Protein AF-A0A7J9P447-F1 (afdb_monomer_lite)

pLDDT: mean 87.8, std 14.17, range [47.88, 98.69]

Radius of gyration: 20.73 Å; chains: 1; bounding box: 48×49×46 Å

Secondary structure (DSSP, 8-state):
--HHHHHHHHHHHHHHTT------B-SSPEEEEEEBSS-EEE-TT-EEEEEEEEEEE-SSEEEEE-SS--BTTEEEEEEE-SS---TTS-EEEEEEEEEESS-EEEPTT-EEEEEEEEEB-

Organism: Methanococcus maripaludis (NCBI:txid39152)

InterPro domains:
  IPR002572 Domain of unknown function DUF22 [PF01629] (1-104)

Foldseek 3Di:
DPPVVVVVVVVVCVVVVPPPPPFAKDPAFDKDWWFFQAKDWDAAQDKDKTFTDKDKDAAQKDKDFDPDADDPFWAFDDWDDPDDDDRRGIGITTITTTGGRHTDMRHGGDTRGMITIIHTD

Structure (mmCIF, N/CA/C/O backbone):
data_AF-A0A7J9P447-F1
#
_entry.id   AF-A0A7J9P447-F1
#
loop_
_atom_site.group_PDB
_atom_site.id
_atom_site.type_symbol
_atom_site.label_atom_id
_atom_site.label_alt_id
_atom_site.label_comp_id
_atom_site.label_asym_id
_atom_site.label_entity_id
_atom_site.label_seq_id
_atom_site.pdbx_PDB_ins_code
_atom_site.Cartn_x
_atom_site.Cartn_y
_atom_site.Cartn_z
_atom_site.occupancy
_atom_site.B_iso_or_equiv
_atom_site.auth_seq_id
_atom_site.auth_comp_id
_atom_site.auth_asym_id
_atom_site.auth_atom_id
_atom_site.pdbx_PDB_model_num
ATOM 1 N N . MET A 1 1 ? 34.244 40.211 -29.423 1.00 47.88 1 MET A N 1
ATOM 2 C CA . MET A 1 1 ? 33.158 39.851 -28.485 1.00 47.88 1 MET A CA 1
ATOM 3 C C . MET A 1 1 ? 32.428 38.571 -28.944 1.00 47.88 1 MET A C 1
ATOM 5 O O . MET A 1 1 ? 31.214 38.543 -28.958 1.00 47.88 1 MET A O 1
ATOM 9 N N . PHE A 1 2 ? 33.150 37.502 -29.333 1.00 49.72 2 PHE A N 1
ATOM 10 C CA . PHE A 1 2 ? 32.545 36.311 -29.981 1.00 49.72 2 PHE A CA 1
ATOM 11 C C . PHE A 1 2 ? 32.844 34.969 -29.282 1.00 49.72 2 PHE A C 1
ATOM 13 O O . PHE A 1 2 ? 32.179 33.973 -29.539 1.00 49.72 2 PHE A O 1
ATOM 20 N N . ARG A 1 3 ? 33.823 34.922 -28.366 1.00 52.66 3 ARG A N 1
ATOM 21 C CA . ARG A 1 3 ? 34.206 33.684 -27.655 1.00 52.66 3 ARG A CA 1
ATOM 22 C C . ARG A 1 3 ? 33.246 33.287 -26.531 1.00 52.66 3 ARG A C 1
ATOM 24 O O . ARG A 1 3 ? 33.191 32.116 -26.180 1.00 52.66 3 ARG A O 1
ATOM 31 N N . ILE A 1 4 ? 32.522 34.250 -25.960 1.00 59.81 4 ILE A N 1
ATOM 32 C CA . ILE A 1 4 ? 31.581 34.002 -24.858 1.00 59.81 4 ILE A CA 1
ATOM 33 C C . ILE A 1 4 ? 30.290 33.386 -25.411 1.00 59.81 4 ILE A C 1
ATOM 35 O O . ILE A 1 4 ? 29.814 32.394 -24.875 1.00 59.81 4 ILE A O 1
ATOM 39 N N . THR A 1 5 ? 29.797 33.890 -26.544 1.00 58.06 5 THR A N 1
ATOM 40 C CA . THR A 1 5 ? 28.574 33.405 -27.199 1.00 58.06 5 THR A CA 1
ATOM 41 C C . THR A 1 5 ? 28.683 31.944 -27.642 1.00 58.06 5 THR A C 1
ATOM 43 O O . THR A 1 5 ? 27.750 31.179 -27.443 1.00 58.06 5 THR A O 1
ATOM 46 N N . GLY A 1 6 ? 29.84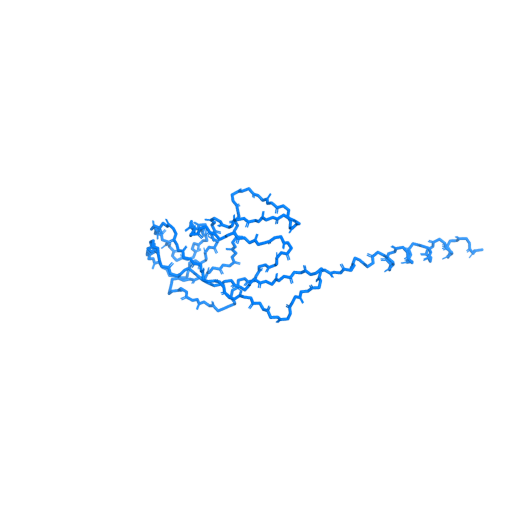0 31.523 -28.171 1.00 62.88 6 GLY A N 1
ATOM 47 C CA . GLY A 1 6 ? 30.068 30.120 -28.547 1.00 62.88 6 GLY A CA 1
ATOM 48 C C . GLY A 1 6 ? 30.088 29.164 -27.350 1.00 62.88 6 GLY A C 1
ATOM 49 O O . GLY A 1 6 ? 29.530 28.078 -27.429 1.00 62.88 6 GLY A O 1
ATOM 50 N N . LYS A 1 7 ? 30.662 29.591 -26.215 1.00 68.31 7 LYS A N 1
ATOM 51 C CA . LYS A 1 7 ? 30.657 28.795 -24.977 1.00 68.31 7 LYS A CA 1
ATOM 52 C C . LYS A 1 7 ? 29.275 28.715 -24.335 1.00 68.31 7 LYS A C 1
ATOM 54 O O . LYS A 1 7 ? 28.943 27.678 -23.781 1.00 68.31 7 LYS A O 1
ATOM 59 N N . ILE A 1 8 ? 28.484 29.789 -24.401 1.00 72.88 8 ILE A N 1
ATOM 60 C CA . ILE A 1 8 ? 27.088 29.777 -23.939 1.00 72.88 8 ILE A CA 1
ATOM 61 C C . ILE A 1 8 ? 26.286 28.783 -24.773 1.00 72.88 8 ILE A C 1
ATOM 63 O O . ILE A 1 8 ? 25.629 27.930 -24.195 1.00 72.88 8 ILE A O 1
ATOM 67 N N . LYS A 1 9 ? 26.448 28.805 -26.100 1.00 70.31 9 LYS A N 1
ATOM 68 C CA . LYS A 1 9 ? 25.777 27.859 -26.991 1.00 70.31 9 LYS A CA 1
ATOM 69 C C . LYS A 1 9 ? 26.190 26.406 -26.735 1.00 70.31 9 LYS A C 1
ATOM 71 O O . LYS A 1 9 ? 25.333 25.549 -26.635 1.00 70.31 9 LYS A O 1
ATOM 76 N N . GLU A 1 10 ? 27.475 26.124 -26.508 1.00 73.06 10 GLU A N 1
ATOM 77 C CA . GLU A 1 10 ? 27.924 24.778 -26.101 1.00 73.06 10 GLU A CA 1
ATOM 78 C C . GLU A 1 10 ? 27.364 24.329 -24.741 1.00 73.06 10 GLU A C 1
ATOM 80 O O . GLU A 1 10 ? 27.212 23.132 -24.499 1.00 73.06 10 GLU A O 1
ATOM 85 N N . ILE A 1 11 ? 27.113 25.264 -23.821 1.00 76.75 11 ILE A N 1
ATOM 86 C CA . ILE A 1 11 ? 26.502 24.976 -22.519 1.00 76.75 11 ILE A CA 1
ATOM 87 C C . ILE A 1 11 ? 24.998 24.739 -22.689 1.00 76.75 11 ILE A C 1
ATOM 89 O O . ILE A 1 11 ? 24.491 23.773 -22.130 1.00 76.75 11 ILE A O 1
ATOM 93 N N . GLU A 1 12 ? 24.309 25.558 -23.484 1.00 72.44 12 GLU A N 1
ATOM 94 C CA . GLU A 1 12 ? 22.900 25.385 -23.856 1.00 72.44 12 GLU A CA 1
ATOM 95 C C . GLU A 1 12 ? 22.689 24.054 -24.582 1.00 72.44 12 GLU A C 1
ATOM 97 O O . GLU A 1 12 ? 21.883 23.254 -24.126 1.00 72.44 12 GLU A O 1
ATOM 102 N N . ASP A 1 13 ? 23.503 23.733 -25.591 1.00 70.19 13 ASP A N 1
ATOM 103 C CA . ASP A 1 13 ? 23.458 22.466 -26.331 1.00 70.19 13 ASP A CA 1
ATOM 104 C C . ASP A 1 13 ? 23.755 21.260 -25.416 1.00 70.19 13 ASP A C 1
ATOM 106 O O . ASP A 1 13 ? 23.192 20.181 -25.591 1.00 70.19 13 ASP A O 1
ATOM 110 N N . LYS A 1 14 ? 24.608 21.417 -24.390 1.00 69.62 14 LYS A N 1
ATOM 111 C CA . LYS A 1 14 ? 24.844 20.382 -23.362 1.00 69.62 14 LYS A CA 1
ATOM 112 C C . LYS A 1 14 ? 23.712 20.266 -22.346 1.00 69.62 14 LYS A C 1
ATOM 114 O O . LYS A 1 14 ? 23.579 19.204 -21.746 1.00 69.62 14 LYS A O 1
ATOM 119 N N . ILE A 1 15 ? 22.947 21.327 -22.104 1.00 67.88 15 ILE A N 1
ATOM 120 C CA . ILE A 1 15 ? 21.767 21.318 -21.230 1.00 67.88 15 ILE A CA 1
ATOM 121 C C . ILE A 1 15 ? 20.571 20.734 -21.995 1.00 67.88 15 ILE A C 1
ATOM 123 O O . ILE A 1 15 ? 19.883 19.864 -21.470 1.00 67.88 15 ILE A O 1
ATOM 127 N N . GLU A 1 16 ? 20.376 21.125 -23.254 1.00 62.16 16 GLU A N 1
ATOM 128 C CA . GLU A 1 16 ? 19.339 20.604 -24.147 1.00 62.16 16 GLU A CA 1
ATOM 129 C C . GLU A 1 16 ? 19.616 19.159 -24.579 1.00 62.16 16 GLU A C 1
ATOM 131 O O . GLU A 1 16 ? 18.702 18.337 -24.574 1.00 62.16 16 GLU A O 1
ATOM 136 N N . GLY A 1 17 ? 20.877 18.810 -24.858 1.00 54.91 17 GLY A N 1
ATOM 137 C CA . GLY A 1 17 ? 21.331 17.439 -25.117 1.00 54.91 17 GLY A CA 1
ATOM 138 C C . GLY A 1 17 ? 21.385 16.550 -23.867 1.00 54.91 17 GLY A C 1
ATOM 139 O O . GLY A 1 17 ? 21.534 15.338 -23.981 1.00 54.91 17 GLY A O 1
ATOM 140 N N . LYS A 1 18 ? 21.232 17.139 -22.671 1.00 50.72 18 LYS A N 1
ATOM 141 C CA . LYS A 1 18 ? 20.949 16.452 -21.400 1.00 50.72 18 LYS A CA 1
ATOM 142 C C . LYS A 1 18 ? 19.471 16.552 -21.015 1.00 50.72 18 LYS A C 1
ATOM 144 O O . LYS A 1 18 ? 19.140 16.459 -19.831 1.00 50.72 18 LYS A O 1
ATOM 149 N N . LYS A 1 19 ? 18.557 16.690 -21.980 1.00 49.62 19 LYS A N 1
ATOM 150 C CA . LYS A 1 19 ? 17.205 16.174 -21.761 1.00 49.62 19 LYS A CA 1
ATOM 151 C C . LYS A 1 19 ? 17.370 14.689 -21.477 1.00 49.62 19 LYS A C 1
ATOM 153 O O . LYS A 1 19 ? 17.606 13.905 -22.385 1.00 49.62 19 LYS A O 1
ATOM 158 N N . GLN A 1 20 ? 17.370 14.335 -20.194 1.00 52.41 20 GLN A N 1
ATOM 159 C CA . GLN A 1 20 ? 17.196 12.955 -19.786 1.00 52.41 20 GLN A CA 1
ATOM 160 C C . GLN A 1 20 ? 15.945 12.492 -20.517 1.00 52.41 20 GLN A C 1
ATOM 162 O O . GLN A 1 20 ? 14.883 13.087 -20.317 1.00 52.41 20 GLN A O 1
ATOM 167 N N . ASP A 1 21 ? 16.091 11.517 -21.412 1.00 57.78 21 ASP A N 1
ATOM 168 C CA . ASP A 1 21 ? 14.943 10.797 -21.937 1.00 57.78 21 ASP A CA 1
ATOM 169 C C . ASP A 1 21 ? 14.207 10.271 -20.704 1.00 57.78 21 ASP A C 1
ATOM 171 O O . ASP A 1 21 ? 14.695 9.396 -19.986 1.00 57.78 21 ASP A O 1
ATOM 175 N N . GLY A 1 22 ? 13.106 10.940 -20.355 1.00 62.06 22 GLY A N 1
ATOM 176 C CA . GLY A 1 22 ? 12.291 10.556 -19.217 1.00 62.06 22 GLY A CA 1
ATOM 177 C C . GLY A 1 22 ? 11.806 9.130 -19.433 1.00 62.06 22 GLY A C 1
ATOM 178 O O . GLY A 1 22 ? 11.579 8.717 -20.570 1.00 62.06 22 GLY A O 1
ATOM 179 N N . ALA A 1 23 ? 11.649 8.373 -18.350 1.00 66.50 23 ALA A N 1
ATOM 180 C CA . ALA A 1 23 ? 11.181 7.000 -18.452 1.00 66.50 23 ALA A CA 1
ATOM 181 C C . ALA A 1 23 ? 9.805 6.973 -19.141 1.00 66.50 23 ALA A C 1
ATOM 183 O O . ALA A 1 23 ? 8.869 7.661 -18.712 1.00 66.50 23 ALA A O 1
ATOM 184 N N . LYS A 1 24 ? 9.686 6.212 -20.232 1.00 74.38 24 LYS A N 1
ATOM 185 C CA . LYS A 1 24 ? 8.436 6.118 -20.986 1.00 74.38 24 LYS A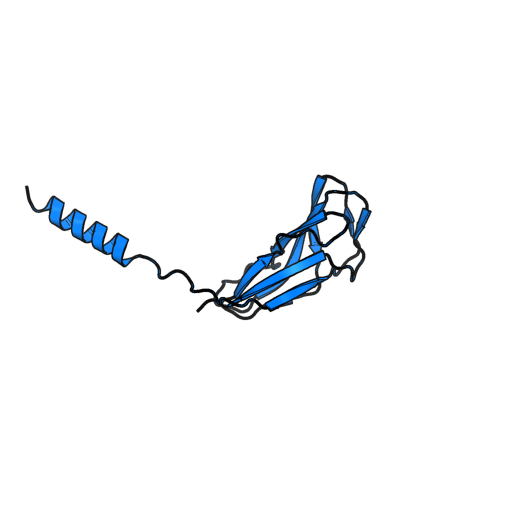 CA 1
ATOM 186 C C . LYS A 1 24 ? 7.553 5.080 -20.311 1.00 74.38 24 LYS A C 1
ATOM 188 O O . LYS A 1 24 ? 7.908 3.910 -20.259 1.00 74.38 24 LYS A O 1
ATOM 193 N N . LEU A 1 25 ? 6.415 5.513 -19.782 1.00 77.06 25 LEU A N 1
ATOM 194 C CA . LEU A 1 25 ? 5.485 4.624 -19.092 1.00 77.06 25 LEU A CA 1
ATOM 195 C C . LEU A 1 25 ? 4.564 3.909 -20.079 1.00 77.06 25 LEU A C 1
ATOM 197 O O . LEU A 1 25 ? 4.100 4.501 -21.059 1.00 77.06 25 LEU A O 1
ATOM 201 N N . GLU A 1 26 ? 4.252 2.652 -19.783 1.00 77.12 26 GLU A N 1
ATOM 202 C CA . GLU A 1 26 ? 3.156 1.942 -20.430 1.00 77.12 26 GLU A CA 1
ATOM 203 C C . GLU A 1 26 ? 1.827 2.686 -20.231 1.00 77.12 26 GLU A C 1
ATOM 205 O O . GLU A 1 26 ? 1.538 3.236 -19.168 1.00 77.12 26 GLU A O 1
ATOM 210 N N . ILE A 1 27 ? 0.987 2.681 -21.269 1.00 66.06 27 ILE A N 1
ATOM 211 C CA . ILE A 1 27 ? -0.329 3.343 -21.250 1.00 66.06 27 ILE A CA 1
ATOM 212 C C . ILE A 1 27 ? -1.344 2.534 -20.420 1.00 66.06 27 ILE A C 1
ATOM 214 O O . ILE A 1 27 ? -2.324 3.087 -19.917 1.00 66.06 27 ILE A O 1
ATOM 218 N N . VAL A 1 28 ? -1.118 1.226 -20.255 1.00 74.38 28 VAL A N 1
ATOM 219 C CA . VAL A 1 28 ? -2.009 0.316 -19.527 1.00 74.38 28 VAL A CA 1
ATOM 220 C C . VAL A 1 28 ? -1.295 -0.195 -18.284 1.00 74.38 28 VAL A C 1
ATOM 222 O O . VAL A 1 28 ? -0.319 -0.922 -18.388 1.00 74.38 28 VAL A O 1
ATOM 225 N N . GLY A 1 29 ? -1.801 0.173 -17.107 1.00 79.81 29 GLY A N 1
ATOM 226 C CA . GLY A 1 29 ? -1.265 -0.293 -15.829 1.00 79.81 29 GLY A CA 1
ATOM 227 C C . GLY A 1 29 ? -2.064 -1.436 -15.219 1.00 79.81 29 GLY A C 1
ATOM 228 O O . GLY A 1 29 ? -3.300 -1.451 -15.270 1.00 79.81 29 GLY A O 1
ATOM 229 N N . GLN A 1 30 ? -1.364 -2.371 -14.579 1.00 89.31 30 GLN A N 1
ATOM 230 C CA . GLN A 1 30 ? -1.988 -3.441 -13.809 1.00 89.31 30 GLN A CA 1
ATOM 231 C C . GLN A 1 30 ? -2.484 -2.896 -12.467 1.00 89.31 30 GLN A C 1
ATOM 233 O O . GLN A 1 30 ? -1.731 -2.279 -11.717 1.00 89.31 30 GLN A O 1
ATOM 238 N N . LYS A 1 31 ? -3.751 -3.154 -12.133 1.00 93.25 31 LYS A N 1
ATOM 239 C CA . LYS A 1 31 ? -4.302 -2.832 -10.811 1.00 93.25 31 LYS A CA 1
ATOM 240 C C . LYS A 1 31 ? -3.998 -3.961 -9.835 1.00 93.25 31 LYS A C 1
ATOM 242 O O . LYS A 1 31 ? -4.378 -5.102 -10.091 1.00 93.25 31 LYS A O 1
ATOM 247 N N . VAL A 1 32 ? -3.365 -3.635 -8.715 1.00 95.88 32 VAL A N 1
ATOM 248 C CA . VAL A 1 32 ? -3.017 -4.588 -7.655 1.00 95.88 32 VAL A CA 1
ATOM 249 C C . VAL A 1 32 ? -3.664 -4.128 -6.343 1.00 95.88 32 VAL A C 1
ATOM 251 O O . VAL A 1 32 ? -3.424 -2.994 -5.917 1.00 95.88 32 VAL A O 1
ATOM 254 N N . PRO A 1 33 ? -4.524 -4.948 -5.711 1.00 97.00 33 PRO A N 1
ATOM 255 C CA . PRO A 1 33 ? -5.085 -4.628 -4.403 1.00 97.00 33 PRO A CA 1
ATOM 256 C C . PRO A 1 33 ? -4.018 -4.737 -3.308 1.00 97.00 33 PRO A C 1
ATOM 258 O O . PRO A 1 33 ? -3.101 -5.550 -3.395 1.00 97.00 33 PRO A O 1
ATOM 261 N N . VAL A 1 34 ? -4.165 -3.928 -2.263 1.00 98.19 34 VAL A N 1
ATOM 262 C CA . VAL A 1 34 ? -3.252 -3.862 -1.119 1.00 98.19 34 VAL A CA 1
ATOM 263 C C . VAL A 1 34 ? -4.035 -4.230 0.133 1.00 98.19 34 VAL A C 1
ATOM 265 O O . VAL A 1 34 ? -5.010 -3.554 0.464 1.00 98.19 34 VAL A O 1
ATOM 268 N N . PHE A 1 35 ? -3.620 -5.290 0.821 1.00 98.50 35 PHE A N 1
ATOM 269 C CA . PHE A 1 35 ? -4.294 -5.809 2.013 1.00 98.50 35 PHE A CA 1
ATOM 270 C C . PHE A 1 35 ? -3.444 -5.591 3.260 1.00 98.50 35 PHE A C 1
ATOM 272 O O . PHE A 1 35 ? -2.222 -5.720 3.193 1.00 98.50 35 PHE A O 1
ATOM 279 N N . ALA A 1 36 ? -4.082 -5.298 4.391 1.00 98.50 36 ALA A N 1
ATOM 280 C CA . ALA A 1 36 ? -3.403 -5.188 5.678 1.00 98.50 36 ALA A CA 1
ATOM 281 C C . ALA A 1 36 ? -2.828 -6.550 6.106 1.00 98.50 36 ALA A C 1
ATOM 283 O O . ALA A 1 36 ? -3.513 -7.566 6.014 1.00 98.50 36 ALA A O 1
ATOM 284 N N . ALA A 1 37 ? -1.587 -6.566 6.590 1.00 98.56 37 ALA A N 1
ATOM 285 C CA . ALA A 1 37 ? -0.943 -7.734 7.202 1.00 98.56 37 ALA A CA 1
ATOM 286 C C . ALA A 1 37 ? -1.006 -7.707 8.738 1.00 98.56 37 ALA A C 1
ATOM 288 O O . ALA A 1 37 ? -0.438 -8.568 9.399 1.00 98.56 37 ALA A O 1
ATOM 289 N N . GLU A 1 38 ? -1.681 -6.713 9.313 1.00 98.38 38 GLU A N 1
ATOM 290 C CA . GLU A 1 38 ? -1.851 -6.578 10.753 1.00 98.38 38 GLU A CA 1
ATOM 291 C C . GLU A 1 38 ? -3.223 -5.999 11.098 1.00 98.38 38 GLU A C 1
ATOM 293 O O . GLU A 1 38 ? -3.896 -5.394 10.260 1.00 98.38 38 GLU A O 1
ATOM 298 N N . THR A 1 39 ? -3.619 -6.159 12.360 1.00 98.69 39 THR A N 1
ATOM 299 C CA . THR A 1 39 ? -4.746 -5.422 12.933 1.00 98.69 39 THR A CA 1
ATOM 300 C C . THR A 1 39 ? -4.223 -4.186 13.656 1.00 98.69 39 THR A C 1
ATOM 302 O O . THR A 1 39 ? -3.432 -4.308 14.589 1.00 98.69 39 THR A O 1
ATOM 305 N N . VAL A 1 40 ? -4.685 -3.001 13.257 1.00 97.69 40 VAL A N 1
ATOM 306 C CA . VAL A 1 40 ? -4.207 -1.720 13.789 1.00 97.69 40 VAL A CA 1
ATOM 307 C C . VAL A 1 40 ? -5.364 -0.785 14.126 1.00 97.69 40 VAL A C 1
ATOM 309 O O . VAL A 1 40 ? -6.300 -0.596 13.346 1.00 97.69 40 VAL A O 1
ATOM 312 N N . GLU A 1 41 ? -5.292 -0.175 15.306 1.00 98.12 41 GLU A N 1
ATOM 313 C CA . GLU A 1 41 ? -6.159 0.938 15.684 1.00 98.12 41 GLU A CA 1
ATOM 314 C C . GLU A 1 41 ? -5.605 2.255 15.138 1.00 98.12 41 GLU A C 1
ATOM 316 O O . GLU A 1 41 ? -4.395 2.517 15.203 1.00 98.12 41 GLU A O 1
ATOM 321 N N . ILE A 1 42 ? -6.509 3.079 14.616 1.00 97.38 42 ILE A N 1
ATOM 322 C CA . ILE A 1 42 ? -6.214 4.391 14.044 1.00 97.38 42 ILE A CA 1
ATOM 323 C C . ILE A 1 42 ? -7.168 5.444 14.598 1.00 97.38 42 ILE A C 1
ATOM 325 O O . ILE A 1 42 ? -8.360 5.189 14.802 1.00 97.38 42 ILE A O 1
ATOM 329 N N . LYS A 1 43 ? -6.649 6.652 14.816 1.00 97.81 43 LYS A N 1
ATOM 330 C CA . LYS A 1 43 ? -7.441 7.815 15.234 1.00 97.81 43 LYS A CA 1
ATOM 331 C C . LYS A 1 43 ? -7.701 8.750 14.059 1.00 97.81 43 LYS A C 1
ATOM 333 O O . LYS A 1 43 ? -6.892 8.861 13.144 1.00 97.81 43 LYS A O 1
ATOM 338 N N . ALA A 1 44 ? -8.830 9.454 14.088 1.00 97.44 44 ALA A N 1
ATOM 339 C CA . ALA A 1 44 ? -9.128 10.461 13.073 1.00 97.44 44 ALA A CA 1
ATOM 340 C C . ALA A 1 44 ? -8.035 11.550 13.042 1.00 97.44 44 ALA A C 1
ATOM 342 O O . ALA A 1 44 ? -7.648 12.075 14.086 1.00 97.44 44 ALA A O 1
ATOM 343 N N . GLY A 1 45 ? -7.548 11.883 11.844 1.00 96.88 45 GLY A N 1
ATOM 344 C CA . GLY A 1 45 ? -6.464 12.844 11.619 1.00 96.88 45 GLY A CA 1
ATOM 345 C C . GLY A 1 45 ? -5.050 12.263 11.729 1.00 96.88 45 GLY A C 1
ATOM 346 O O . GLY A 1 45 ? -4.085 12.985 11.487 1.00 96.88 45 GLY A O 1
ATOM 347 N N . GLU A 1 46 ? -4.903 10.984 12.076 1.00 97.50 46 GLU A N 1
ATOM 348 C CA . GLU A 1 46 ? -3.601 10.321 12.166 1.00 97.50 46 GLU A CA 1
ATOM 349 C C . GLU A 1 46 ? -3.058 9.950 10.776 1.00 97.50 46 GLU A C 1
ATOM 351 O O . GLU A 1 46 ? -3.799 9.527 9.886 1.00 97.50 46 GLU A O 1
ATOM 356 N N . ILE A 1 47 ? -1.741 10.078 10.604 1.00 98.00 47 ILE A N 1
ATOM 357 C CA . ILE A 1 47 ? -1.005 9.523 9.465 1.00 98.00 47 ILE A CA 1
ATOM 358 C C . ILE A 1 47 ? -0.095 8.437 10.019 1.00 98.00 47 ILE A C 1
ATOM 360 O O . ILE A 1 47 ? 0.751 8.725 10.866 1.00 98.00 47 ILE A O 1
ATOM 364 N N . LYS A 1 48 ? -0.266 7.198 9.557 1.00 95.88 48 LYS A N 1
ATOM 365 C CA . LYS A 1 48 ? 0.431 6.048 10.136 1.00 95.88 48 LYS A CA 1
ATOM 366 C C . LYS A 1 48 ? 0.873 5.051 9.065 1.00 95.88 48 LYS A C 1
ATOM 368 O O . LYS A 1 48 ? 0.118 4.826 8.115 1.00 95.88 48 LYS A O 1
ATOM 373 N N . PRO A 1 49 ? 2.065 4.443 9.196 1.00 97.38 49 PRO A N 1
ATOM 374 C CA . PRO A 1 49 ? 2.398 3.250 8.434 1.00 97.38 49 PRO A CA 1
ATOM 375 C C . PRO A 1 49 ? 1.550 2.063 8.908 1.00 97.38 49 PRO A C 1
ATOM 377 O O . PRO A 1 49 ? 1.331 1.886 10.105 1.00 97.38 49 PRO A O 1
ATOM 380 N N . ILE A 1 50 ? 1.079 1.259 7.963 1.00 97.75 50 ILE A N 1
ATOM 381 C CA . ILE A 1 50 ? 0.363 0.004 8.199 1.00 97.75 50 ILE A CA 1
ATOM 382 C C . ILE A 1 50 ? 1.107 -1.088 7.444 1.00 97.75 50 ILE A C 1
ATOM 384 O O . ILE A 1 50 ? 1.361 -0.930 6.248 1.00 97.75 50 ILE A O 1
ATOM 388 N N . ASN A 1 51 ? 1.428 -2.187 8.116 1.00 98.38 51 ASN A N 1
ATOM 389 C CA . ASN A 1 51 ? 2.007 -3.365 7.488 1.00 98.38 51 ASN A CA 1
ATOM 390 C C . ASN A 1 51 ? 1.016 -3.952 6.483 1.00 98.38 51 ASN A C 1
ATOM 392 O O . ASN A 1 51 ? -0.171 -4.130 6.774 1.00 98.38 51 ASN A O 1
ATOM 396 N N . ILE A 1 52 ? 1.501 -4.265 5.287 1.00 98.50 52 ILE A N 1
ATOM 397 C CA . ILE A 1 52 ? 0.696 -4.831 4.206 1.00 98.50 52 ILE A CA 1
ATOM 398 C C . ILE A 1 52 ? 1.208 -6.210 3.823 1.00 98.50 52 ILE A C 1
ATOM 400 O O . ILE A 1 52 ? 2.361 -6.566 4.058 1.00 98.50 52 ILE A O 1
ATOM 404 N N . SER A 1 53 ? 0.338 -6.995 3.195 1.00 98.25 53 SER A N 1
ATOM 405 C CA . SER A 1 53 ? 0.768 -8.223 2.533 1.00 98.25 53 SER A CA 1
ATOM 406 C C . SER A 1 53 ? 1.830 -7.875 1.494 1.00 98.25 53 SER A C 1
ATOM 408 O O . SER A 1 53 ? 1.617 -6.978 0.680 1.00 98.25 53 SER A O 1
ATOM 410 N N . LYS A 1 54 ? 2.968 -8.574 1.539 1.00 97.06 54 LYS A N 1
ATOM 411 C CA . LYS A 1 54 ? 4.136 -8.268 0.709 1.00 97.06 54 LYS A CA 1
ATOM 412 C C . LYS A 1 54 ? 3.781 -8.280 -0.779 1.00 97.06 54 LYS A C 1
ATOM 414 O O . LYS A 1 54 ? 3.268 -9.277 -1.288 1.00 97.06 54 LYS A O 1
ATOM 419 N N . ILE A 1 55 ? 4.095 -7.191 -1.482 1.00 96.81 55 ILE A N 1
ATOM 420 C CA . ILE A 1 55 ? 3.896 -7.058 -2.934 1.00 96.81 55 ILE A CA 1
ATOM 421 C C . ILE A 1 55 ? 5.259 -6.848 -3.581 1.00 96.81 55 ILE A C 1
ATOM 423 O O . ILE A 1 55 ? 5.853 -5.781 -3.440 1.00 96.81 55 ILE A O 1
ATOM 427 N N . CYS A 1 56 ? 5.748 -7.855 -4.304 1.00 94.94 56 CYS A N 1
ATOM 428 C CA . CYS A 1 56 ? 7.000 -7.743 -5.045 1.00 94.94 56 CYS A CA 1
ATOM 429 C C . CYS A 1 56 ? 6.742 -7.299 -6.485 1.00 94.94 56 CYS A C 1
ATOM 431 O O . CYS A 1 56 ? 5.898 -7.845 -7.196 1.00 94.94 56 CYS A O 1
ATOM 433 N N . LEU A 1 57 ? 7.478 -6.272 -6.883 1.00 93.62 57 LEU A N 1
ATOM 434 C CA . LEU A 1 57 ? 7.365 -5.572 -8.142 1.00 93.62 57 LEU A CA 1
ATOM 435 C C . LEU A 1 57 ? 8.580 -5.896 -9.006 1.00 93.62 57 LEU A C 1
ATOM 437 O O . LEU A 1 57 ? 9.714 -5.856 -8.514 1.00 93.62 57 LEU A O 1
ATOM 441 N N . PRO A 1 58 ? 8.371 -6.121 -10.308 1.00 92.44 58 PRO A N 1
ATOM 442 C CA . PRO A 1 58 ? 9.471 -6.180 -11.251 1.00 92.44 58 PRO A CA 1
ATOM 443 C C . PRO A 1 58 ? 10.277 -4.877 -11.258 1.00 92.44 58 PRO A C 1
ATOM 445 O O . PRO A 1 58 ? 9.774 -3.797 -10.921 1.00 92.44 58 PRO A O 1
ATOM 448 N N . LYS A 1 59 ? 11.520 -4.977 -11.731 1.00 94.00 59 LYS A N 1
ATOM 449 C CA . LYS A 1 59 ? 12.349 -3.809 -12.038 1.00 94.00 59 LYS A CA 1
ATOM 450 C C . LYS A 1 59 ? 11.649 -2.830 -12.979 1.00 94.00 59 LYS A C 1
ATOM 452 O O . LYS A 1 59 ? 10.811 -3.219 -13.794 1.00 94.00 59 LYS A O 1
ATOM 457 N N . LYS A 1 60 ? 12.072 -1.570 -12.911 1.00 92.94 60 LYS A N 1
ATOM 458 C CA . LYS A 1 60 ? 11.582 -0.467 -13.739 1.00 92.94 60 LYS A CA 1
ATOM 459 C C . LYS A 1 60 ? 10.061 -0.275 -13.689 1.00 92.94 60 LYS A C 1
ATOM 461 O O . LYS A 1 60 ? 9.414 -0.046 -14.707 1.00 92.94 60 LYS A O 1
ATOM 466 N N . THR A 1 61 ? 9.470 -0.383 -12.505 1.00 92.31 61 THR A N 1
ATOM 467 C CA . THR A 1 61 ? 8.034 -0.151 -12.302 1.00 92.31 61 THR A CA 1
ATOM 468 C C . THR A 1 61 ? 7.774 1.173 -11.598 1.00 92.31 61 THR A C 1
ATOM 470 O O . THR A 1 61 ? 8.475 1.555 -10.665 1.00 92.31 61 THR A O 1
ATOM 473 N N . VAL A 1 62 ? 6.751 1.904 -12.014 1.00 91.50 62 VAL A N 1
ATOM 474 C CA . VAL A 1 62 ? 6.258 3.086 -11.308 1.00 91.50 62 VAL A CA 1
ATOM 475 C C . VAL A 1 62 ? 4.950 2.727 -10.626 1.00 91.50 62 VAL A C 1
ATOM 477 O O . VAL A 1 62 ? 4.090 2.050 -11.190 1.00 91.50 62 VAL A O 1
ATOM 480 N N . LEU A 1 63 ? 4.828 3.172 -9.380 1.00 92.19 63 LEU A N 1
ATOM 481 C CA . LEU A 1 63 ? 3.661 2.949 -8.551 1.00 92.19 63 LEU A CA 1
ATOM 482 C C . LEU A 1 63 ? 2.804 4.196 -8.529 1.00 92.19 63 LEU A C 1
ATOM 484 O O . LEU A 1 63 ? 3.286 5.282 -8.212 1.00 92.19 63 LEU A O 1
ATOM 488 N N . MET A 1 64 ? 1.522 4.016 -8.802 1.00 92.38 64 MET A N 1
ATOM 489 C CA . MET A 1 64 ? 0.534 5.067 -8.662 1.00 92.38 64 MET A CA 1
ATOM 490 C C . MET A 1 64 ? -0.591 4.567 -7.754 1.00 92.38 64 MET A C 1
ATOM 492 O O . MET A 1 64 ? -1.422 3.768 -8.196 1.00 92.38 64 MET A O 1
ATOM 496 N N . PRO A 1 65 ? -0.635 4.996 -6.480 1.00 93.62 65 PRO A N 1
ATOM 497 C CA . PRO A 1 65 ? -1.791 4.765 -5.625 1.00 93.62 65 PRO A CA 1
ATOM 498 C C . PRO A 1 65 ? -3.070 5.266 -6.299 1.00 93.62 65 PRO A C 1
ATOM 500 O O . PRO A 1 65 ? -3.078 6.304 -6.965 1.00 93.62 65 PRO A O 1
ATOM 503 N N . SER A 1 66 ? -4.161 4.521 -6.142 1.00 89.75 66 SER A N 1
ATOM 504 C CA . SER A 1 66 ? -5.474 4.951 -6.615 1.00 89.75 66 SER A CA 1
ATOM 505 C C . SER A 1 66 ? -5.850 6.297 -5.991 1.00 89.75 66 SER A C 1
ATOM 507 O O . SER A 1 66 ? -5.845 6.451 -4.773 1.00 89.75 66 SER A O 1
ATOM 509 N N . ALA A 1 67 ? -6.265 7.250 -6.828 1.00 86.25 67 ALA A N 1
ATOM 510 C CA . ALA A 1 67 ? -6.756 8.550 -6.371 1.00 86.25 67 ALA A CA 1
ATOM 511 C C . ALA A 1 67 ? -8.089 8.455 -5.600 1.00 86.25 67 ALA A C 1
ATOM 513 O O . ALA A 1 67 ? -8.482 9.395 -4.911 1.00 86.25 67 ALA A O 1
ATOM 514 N N . TYR A 1 68 ? -8.804 7.332 -5.715 1.00 89.69 68 TYR A N 1
ATOM 515 C CA . TYR A 1 68 ? -10.074 7.121 -5.028 1.00 89.69 68 TYR A CA 1
ATOM 516 C C . TYR A 1 68 ? -9.869 6.482 -3.659 1.00 89.69 68 TYR A C 1
ATOM 518 O O . TYR A 1 68 ? -9.152 5.491 -3.522 1.00 89.69 68 TYR A O 1
ATOM 526 N N . ILE A 1 69 ? -10.569 7.015 -2.656 1.00 89.06 69 ILE A N 1
ATOM 527 C CA . ILE A 1 69 ? -10.669 6.414 -1.326 1.00 89.06 69 ILE A CA 1
ATOM 528 C C . ILE A 1 69 ? -11.425 5.088 -1.436 1.00 89.06 69 ILE A C 1
ATOM 530 O O . ILE A 1 69 ? -12.580 5.064 -1.854 1.00 89.06 69 ILE A O 1
ATOM 534 N N . GLN A 1 70 ? -10.769 3.995 -1.049 1.00 90.75 70 GLN A N 1
ATOM 535 C CA . GLN A 1 70 ? -11.347 2.646 -1.090 1.00 90.75 70 GLN A CA 1
ATOM 536 C C . GLN A 1 70 ? -11.625 2.076 0.302 1.00 90.75 70 GLN A C 1
ATOM 538 O O . GLN A 1 70 ? -12.503 1.227 0.442 1.00 90.75 70 GLN A O 1
ATOM 543 N N . HIS A 1 71 ? -10.922 2.550 1.333 1.00 96.44 71 HIS A N 1
ATOM 544 C CA . HIS A 1 71 ? -11.128 2.095 2.700 1.00 96.44 71 HIS A CA 1
ATOM 545 C C . HIS A 1 71 ? -12.049 3.049 3.475 1.00 96.44 71 HIS A C 1
ATOM 547 O O . HIS A 1 71 ? -11.917 4.270 3.419 1.00 96.44 71 HIS A O 1
ATOM 553 N N . LYS A 1 72 ? -12.986 2.498 4.254 1.00 96.12 72 LYS A N 1
ATOM 554 C CA . LYS A 1 72 ? -14.034 3.269 4.960 1.00 96.12 72 LYS A CA 1
ATOM 555 C C . LYS A 1 72 ? -13.498 4.274 5.993 1.00 96.12 72 LYS A C 1
ATOM 557 O O . LYS A 1 72 ? -14.214 5.205 6.361 1.00 96.12 72 LYS A O 1
ATOM 562 N N . LEU A 1 73 ? -12.277 4.052 6.492 1.00 97.62 73 LEU A N 1
ATOM 563 C CA . LEU A 1 73 ? -11.656 4.858 7.550 1.00 97.62 73 LEU A CA 1
ATOM 564 C C . LEU A 1 73 ? -10.689 5.928 7.024 1.00 97.62 73 LEU A C 1
ATOM 566 O O . LEU A 1 73 ? -10.269 6.783 7.798 1.00 97.62 73 LEU A O 1
ATOM 570 N N . GLY A 1 74 ? -10.329 5.916 5.739 1.00 96.19 74 GLY A N 1
ATOM 571 C CA . GLY A 1 74 ? -9.298 6.813 5.217 1.00 96.19 74 GLY A CA 1
ATOM 572 C C . GLY A 1 74 ? -8.684 6.346 3.904 1.00 96.19 74 GLY A C 1
ATOM 573 O O . GLY A 1 74 ? -9.236 5.483 3.222 1.00 96.19 74 GLY A O 1
ATOM 574 N N . ASN A 1 75 ? -7.542 6.925 3.543 1.00 96.50 75 ASN A N 1
AT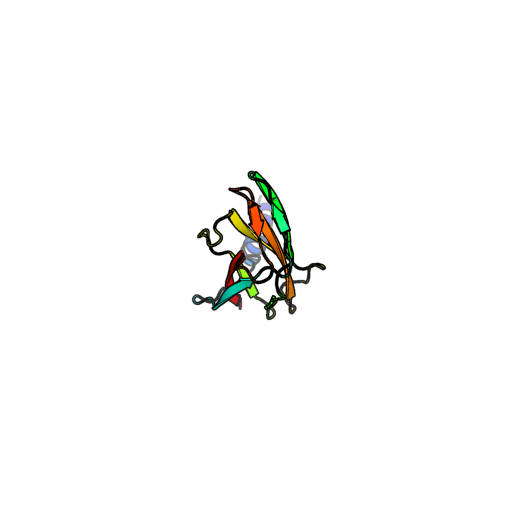OM 575 C CA . ASN A 1 75 ? -6.909 6.714 2.244 1.00 96.50 75 ASN A CA 1
ATOM 576 C C . ASN A 1 75 ? -5.442 6.280 2.373 1.00 96.50 75 ASN A C 1
ATOM 578 O O . ASN A 1 75 ? -4.696 6.804 3.198 1.00 96.50 75 ASN A O 1
ATOM 582 N N . MET A 1 76 ? -5.039 5.346 1.514 1.00 96.75 76 MET A N 1
ATOM 583 C CA . MET A 1 76 ? -3.645 4.982 1.292 1.00 96.75 76 MET A CA 1
ATOM 584 C C . MET A 1 76 ? -3.000 5.956 0.305 1.00 96.75 76 MET A C 1
ATOM 586 O O . MET A 1 76 ? -3.351 5.960 -0.874 1.00 96.75 76 MET A O 1
ATOM 590 N N . VAL A 1 77 ? -2.011 6.716 0.769 1.00 95.88 77 VAL A N 1
ATOM 591 C CA . VAL A 1 77 ? -1.370 7.772 -0.034 1.00 95.88 77 VAL A CA 1
ATOM 592 C C . VAL A 1 77 ? -0.001 7.378 -0.579 1.00 95.88 77 VAL A C 1
ATOM 594 O O . VAL A 1 77 ? 0.480 7.993 -1.526 1.00 95.88 77 VAL A O 1
ATOM 597 N N . SER A 1 78 ? 0.643 6.370 0.012 1.00 95.44 78 SER A N 1
ATOM 598 C CA . SER A 1 78 ? 1.957 5.887 -0.417 1.00 95.44 78 SER A CA 1
ATOM 599 C C . SER A 1 78 ? 2.198 4.454 0.053 1.00 95.44 78 SER A C 1
ATOM 601 O O . SER A 1 78 ? 1.504 3.966 0.945 1.00 95.44 78 SER A O 1
ATOM 603 N N . LEU A 1 79 ? 3.190 3.797 -0.541 1.00 95.94 79 LEU A N 1
ATOM 604 C CA . LEU A 1 79 ? 3.689 2.485 -0.147 1.00 95.94 79 LEU A CA 1
ATOM 605 C C . LEU A 1 79 ? 5.207 2.527 -0.083 1.00 95.94 79 LEU A C 1
ATOM 607 O O . LEU A 1 79 ? 5.838 3.315 -0.789 1.00 95.94 79 LEU A O 1
ATOM 611 N N . GLY A 1 80 ? 5.782 1.665 0.742 1.00 93.88 80 GLY A N 1
ATOM 612 C CA . GLY A 1 80 ? 7.218 1.608 0.921 1.00 93.88 80 GLY A CA 1
ATOM 613 C C . GLY A 1 80 ? 7.731 0.214 1.231 1.00 93.88 80 GLY A C 1
ATOM 614 O O . GLY A 1 80 ? 6.988 -0.712 1.558 1.00 93.88 80 GLY A O 1
ATOM 615 N N . GLU A 1 81 ? 9.041 0.115 1.088 1.00 94.19 81 GLU A N 1
ATOM 616 C CA . GLU A 1 81 ? 9.880 -1.040 1.388 1.00 94.19 81 GLU A CA 1
ATOM 617 C C . GLU A 1 81 ? 10.604 -0.745 2.705 1.00 94.19 81 GLU A C 1
ATOM 619 O O . GLU A 1 81 ? 10.877 0.427 2.995 1.00 94.19 81 GLU A O 1
ATOM 624 N N . GLU A 1 82 ? 10.939 -1.764 3.499 1.00 89.69 82 GLU A N 1
ATOM 625 C CA . GLU A 1 82 ? 11.742 -1.546 4.710 1.00 89.69 82 GLU A CA 1
ATOM 626 C C . GLU A 1 82 ? 13.118 -0.955 4.355 1.00 89.69 82 GLU A C 1
ATOM 628 O O . GLU A 1 82 ? 13.580 0.009 4.967 1.00 89.69 82 GLU A O 1
ATOM 633 N N . THR A 1 83 ? 13.742 -1.494 3.304 1.00 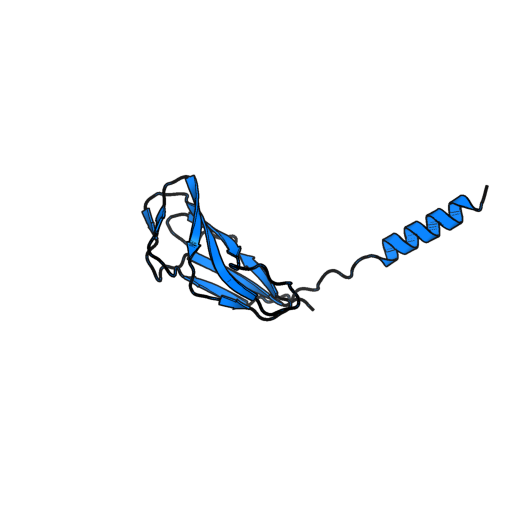90.62 83 THR A N 1
ATOM 634 C CA . THR A 1 83 ? 14.990 -0.983 2.731 1.00 90.62 83 THR A CA 1
ATOM 635 C C . THR A 1 83 ? 14.717 -0.420 1.338 1.00 90.62 83 THR A C 1
ATOM 637 O O . THR A 1 83 ? 14.298 -1.178 0.468 1.00 90.62 83 THR A O 1
ATOM 640 N N . PRO A 1 84 ? 14.971 0.876 1.078 1.00 89.00 84 PRO A N 1
ATOM 641 C CA . PRO A 1 84 ? 14.796 1.451 -0.251 1.00 89.00 84 PRO A CA 1
ATOM 642 C C . PRO A 1 84 ? 15.717 0.792 -1.278 1.00 89.00 84 PRO A C 1
ATOM 644 O O . PRO A 1 84 ? 16.944 0.833 -1.146 1.00 89.00 84 PRO A O 1
ATOM 647 N N . VAL A 1 85 ? 15.125 0.226 -2.326 1.00 92.81 85 VAL A N 1
ATOM 648 C CA . VAL A 1 85 ? 15.856 -0.416 -3.418 1.00 92.81 85 VAL A CA 1
ATOM 649 C C . VAL A 1 85 ? 15.778 0.458 -4.683 1.00 92.81 85 VAL A C 1
ATOM 651 O O . VAL A 1 85 ? 14.721 1.026 -4.983 1.00 92.81 85 VAL A O 1
ATOM 654 N N . PRO A 1 86 ? 16.881 0.609 -5.447 1.00 91.38 86 PRO A N 1
ATOM 655 C CA . PRO A 1 86 ? 16.870 1.372 -6.692 1.00 91.38 86 PRO A CA 1
ATOM 656 C C . PRO A 1 86 ? 15.843 0.851 -7.703 1.00 91.38 86 PRO A C 1
ATOM 658 O O . PRO A 1 86 ? 15.603 -0.351 -7.813 1.00 91.38 86 PRO A O 1
ATOM 661 N N . PHE A 1 87 ? 15.284 1.765 -8.494 1.00 89.44 87 PHE A N 1
ATOM 662 C CA . PHE A 1 87 ? 14.234 1.500 -9.483 1.00 89.44 87 PHE A CA 1
ATOM 663 C C . PHE A 1 87 ? 14.605 0.423 -10.519 1.00 89.44 87 PHE A C 1
ATOM 665 O O . PHE A 1 87 ? 13.736 -0.271 -11.046 1.00 89.44 87 PHE A O 1
ATOM 672 N N . GLU A 1 88 ? 15.894 0.256 -10.804 1.00 92.50 88 GLU A N 1
ATOM 673 C CA . GLU A 1 88 ? 16.439 -0.704 -11.765 1.00 92.50 88 GLU A CA 1
ATOM 674 C C . GLU A 1 88 ? 16.416 -2.157 -11.265 1.00 92.50 88 GLU A C 1
ATOM 676 O O . GLU A 1 88 ? 16.707 -3.072 -12.041 1.00 92.50 88 GLU A O 1
ATOM 681 N N . HIS A 1 89 ? 16.066 -2.377 -9.998 1.00 94.06 89 HIS A N 1
ATOM 682 C CA . HIS A 1 89 ? 16.018 -3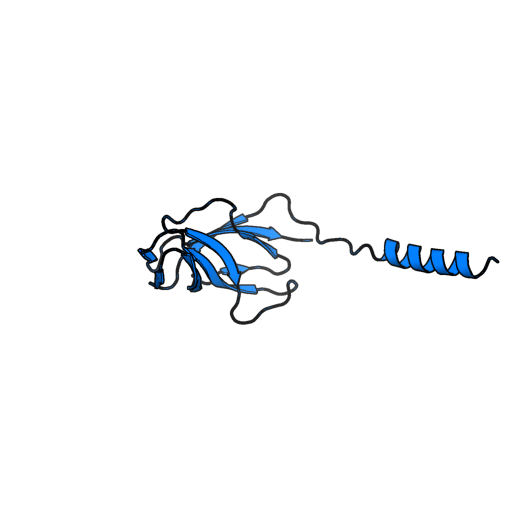.687 -9.355 1.00 94.06 89 HIS A CA 1
ATOM 683 C C . HIS A 1 89 ? 14.585 -4.068 -8.974 1.00 94.06 89 HIS A C 1
ATOM 685 O O . HIS A 1 89 ? 13.668 -3.247 -9.009 1.00 94.06 89 HIS A O 1
ATOM 691 N N . GLU A 1 90 ? 14.387 -5.342 -8.646 1.00 93.44 90 GLU A N 1
ATOM 692 C CA . GLU A 1 90 ? 13.135 -5.814 -8.053 1.00 93.44 90 GLU A CA 1
ATOM 693 C C . GLU A 1 90 ? 12.960 -5.218 -6.658 1.00 93.44 90 GLU A C 1
ATOM 695 O O . GLU A 1 90 ? 13.922 -5.090 -5.903 1.00 93.44 90 GLU A O 1
ATOM 700 N N . ARG A 1 91 ? 11.724 -4.850 -6.334 1.00 94.31 91 ARG A N 1
ATOM 701 C CA . ARG A 1 91 ? 11.368 -4.103 -5.123 1.00 94.31 91 ARG A CA 1
ATOM 702 C C . ARG A 1 91 ? 10.220 -4.795 -4.427 1.00 94.31 91 ARG A C 1
ATOM 704 O O . ARG A 1 91 ? 9.328 -5.286 -5.115 1.00 94.31 91 ARG A O 1
ATOM 711 N N . CYS A 1 92 ? 10.191 -4.827 -3.102 1.00 95.88 92 CYS A N 1
ATOM 712 C CA . CYS A 1 92 ? 9.088 -5.462 -2.382 1.00 95.88 92 CYS A CA 1
ATOM 713 C C . CYS A 1 92 ? 8.496 -4.521 -1.340 1.00 95.88 92 CYS A C 1
ATOM 715 O O . CYS A 1 92 ? 9.146 -4.167 -0.366 1.00 95.88 92 CYS A O 1
ATOM 717 N N . LEU A 1 93 ? 7.234 -4.159 -1.547 1.00 96.69 93 LEU A N 1
ATOM 718 C CA . LEU A 1 93 ? 6.481 -3.282 -0.662 1.00 96.69 93 LEU A CA 1
ATOM 719 C C . LEU A 1 93 ? 6.000 -4.056 0.564 1.00 96.69 93 LEU A C 1
ATOM 721 O O . LEU A 1 93 ? 5.460 -5.157 0.424 1.00 96.69 93 LEU A O 1
ATOM 725 N N . GLU A 1 94 ? 6.160 -3.455 1.739 1.00 97.62 94 GLU A N 1
ATOM 726 C CA . GLU A 1 94 ? 5.905 -4.090 3.040 1.00 97.62 94 GLU A CA 1
ATOM 727 C C . GLU A 1 94 ? 5.022 -3.232 3.950 1.00 97.62 94 GLU A C 1
ATOM 729 O O . GLU A 1 94 ? 4.329 -3.767 4.814 1.00 97.62 94 GLU A O 1
ATOM 734 N N . TYR A 1 95 ? 4.951 -1.919 3.707 1.00 97.94 95 TYR A N 1
ATOM 735 C CA . TYR A 1 95 ? 4.009 -1.041 4.396 1.00 97.94 95 TYR A CA 1
ATOM 736 C C . TYR A 1 95 ? 3.329 -0.045 3.454 1.00 97.94 95 TYR A C 1
ATOM 738 O O . TYR A 1 95 ? 3.818 0.287 2.370 1.00 97.94 95 TYR A O 1
ATOM 746 N N . ALA A 1 96 ? 2.194 0.470 3.911 1.00 97.56 96 ALA A N 1
ATOM 747 C CA . ALA A 1 96 ? 1.450 1.557 3.298 1.00 97.56 96 ALA A CA 1
ATOM 748 C C . ALA A 1 96 ? 1.337 2.737 4.268 1.00 97.56 96 ALA A C 1
ATOM 750 O O . ALA A 1 96 ? 1.102 2.546 5.457 1.00 97.56 96 ALA A O 1
ATOM 751 N N . ILE A 1 97 ? 1.462 3.964 3.764 1.00 97.44 97 ILE A N 1
ATOM 752 C CA . ILE A 1 97 ? 1.146 5.172 4.531 1.00 97.44 97 ILE A CA 1
ATOM 753 C C . ILE A 1 97 ? -0.344 5.450 4.391 1.00 97.44 97 ILE A C 1
ATOM 755 O O . ILE A 1 97 ? -0.846 5.682 3.285 1.00 97.44 97 ILE A O 1
ATOM 759 N N . PHE A 1 98 ? -1.041 5.440 5.522 1.00 97.56 98 PHE A N 1
ATOM 760 C CA . PHE A 1 98 ? -2.479 5.626 5.597 1.00 97.56 98 PHE A CA 1
ATOM 761 C C . PHE A 1 98 ? -2.824 6.931 6.309 1.00 97.56 98 PHE A C 1
ATOM 763 O O . PHE A 1 98 ? -2.322 7.208 7.397 1.00 97.56 98 PHE A O 1
ATOM 770 N N . VAL A 1 99 ? -3.704 7.718 5.696 1.00 97.12 99 VAL A N 1
ATOM 771 C CA . VAL A 1 99 ? -4.265 8.944 6.268 1.00 97.12 99 VAL A CA 1
ATOM 772 C C . VAL A 1 99 ? -5.670 8.634 6.766 1.00 97.12 99 VAL A C 1
ATOM 774 O O . VAL A 1 99 ? -6.587 8.401 5.971 1.00 97.12 99 VAL A O 1
ATOM 777 N N . ALA A 1 100 ? -5.841 8.619 8.085 1.00 97.56 100 ALA A N 1
ATOM 778 C CA . ALA A 1 100 ? -7.099 8.301 8.738 1.00 97.56 100 ALA A CA 1
ATOM 779 C C . ALA A 1 100 ? -8.036 9.516 8.763 1.00 97.56 100 ALA A C 1
ATOM 781 O O . ALA A 1 100 ? -7.738 10.559 9.341 1.00 97.56 100 ALA A O 1
ATOM 782 N N . VAL A 1 101 ? -9.214 9.364 8.163 1.00 97.00 101 VAL A N 1
ATOM 783 C CA . VAL A 1 101 ? -10.295 10.364 8.189 1.00 97.00 101 VAL A CA 1
ATOM 784 C C . VAL A 1 101 ? -11.262 10.086 9.343 1.00 97.00 101 VAL A C 1
ATOM 786 O O . VAL A 1 101 ? -11.865 11.009 9.884 1.00 97.00 101 VAL A O 1
ATOM 789 N N . LYS A 1 102 ? -11.409 8.816 9.734 1.00 97.38 102 LYS A N 1
ATOM 790 C CA . LYS A 1 102 ? -12.247 8.364 10.850 1.00 97.38 102 LYS A CA 1
ATOM 791 C C . LYS A 1 102 ? -11.446 7.457 11.772 1.00 97.38 102 LYS A C 1
ATOM 793 O O . LYS A 1 102 ? -10.530 6.772 11.327 1.00 97.38 102 LYS A O 1
ATOM 798 N N . GLU A 1 103 ? -11.835 7.436 13.039 1.00 98.19 103 GLU A N 1
ATOM 799 C CA . GLU A 1 103 ? -11.309 6.474 14.000 1.00 98.19 103 GLU A CA 1
ATOM 800 C C . GLU A 1 103 ? -11.884 5.071 13.770 1.00 98.19 103 GLU A C 1
ATOM 802 O O . GLU A 1 103 ? -12.989 4.903 13.242 1.00 98.19 103 GLU A O 1
ATOM 807 N N . GLY A 1 104 ? -11.119 4.060 14.169 1.00 98.06 104 GLY A N 1
ATOM 808 C CA . GLY A 1 104 ? -11.545 2.670 14.136 1.00 98.06 104 GLY A CA 1
ATOM 809 C C . GLY A 1 104 ? -10.371 1.706 14.054 1.00 98.06 104 GLY A C 1
ATOM 810 O O . GLY A 1 104 ? -9.221 2.061 14.305 1.00 98.06 104 GLY A O 1
ATOM 811 N N . THR A 1 105 ? -10.683 0.476 13.670 1.00 98.44 105 THR A N 1
ATOM 812 C CA . THR A 1 105 ? -9.704 -0.601 13.529 1.00 98.44 105 THR A CA 1
ATOM 813 C C . THR A 1 105 ? -9.680 -1.066 12.083 1.00 98.44 105 THR A C 1
ATOM 815 O O . THR A 1 105 ? -10.735 -1.380 11.524 1.00 98.44 105 THR A O 1
ATOM 818 N N . ILE A 1 106 ? -8.486 -1.116 11.499 1.00 98.25 106 ILE A N 1
ATOM 819 C CA . ILE A 1 106 ? -8.218 -1.836 10.253 1.00 98.25 106 ILE A CA 1
ATOM 820 C C . ILE A 1 106 ? -7.813 -3.245 10.659 1.00 98.25 106 ILE A C 1
ATOM 822 O O . ILE A 1 106 ? -6.890 -3.404 11.457 1.00 98.25 106 ILE A O 1
ATOM 826 N N . LYS A 1 107 ? -8.531 -4.255 10.175 1.00 98.50 107 LYS A N 1
ATOM 827 C CA . LYS A 1 107 ? -8.239 -5.657 10.493 1.00 98.50 107 LYS A CA 1
ATOM 828 C C . LYS A 1 107 ? -7.274 -6.256 9.480 1.00 98.50 107 LYS A C 1
ATOM 830 O O . LYS A 1 107 ? -7.287 -5.890 8.306 1.00 98.50 107 LYS A O 1
ATOM 835 N N . GLU A 1 108 ? -6.508 -7.241 9.929 1.00 98.56 108 GLU A N 1
ATOM 836 C CA . GLU A 1 108 ? -5.700 -8.071 9.037 1.00 98.56 108 GLU A CA 1
ATOM 837 C C . GLU A 1 108 ? -6.572 -8.656 7.911 1.00 98.56 108 GLU A C 1
ATOM 839 O O . GLU A 1 108 ? -7.695 -9.114 8.143 1.00 98.56 108 GLU A O 1
ATOM 844 N N . GLY A 1 109 ? -6.076 -8.586 6.676 1.00 98.38 109 GLY A N 1
ATOM 845 C CA . GLY A 1 109 ? -6.790 -9.006 5.472 1.00 98.38 109 GLY A CA 1
ATOM 846 C C . GLY A 1 109 ? -7.805 -7.996 4.919 1.00 98.38 109 GLY A C 1
ATOM 847 O O . GLY A 1 109 ? -8.337 -8.227 3.833 1.00 98.38 109 GLY A O 1
ATOM 848 N N . GLU A 1 110 ? -8.080 -6.869 5.592 1.00 98.31 110 GLU A N 1
ATOM 849 C CA . GLU A 1 110 ? -8.915 -5.810 5.009 1.00 98.31 110 GLU A CA 1
ATOM 850 C C . GLU A 1 110 ? -8.178 -5.072 3.878 1.00 98.31 110 GLU A C 1
ATOM 852 O O . GLU A 1 110 ? -6.958 -4.889 3.889 1.00 98.31 110 GLU A O 1
ATOM 857 N N . LEU A 1 111 ? -8.948 -4.637 2.877 1.00 97.88 111 LEU A N 1
ATOM 858 C CA . LEU A 1 111 ? -8.442 -3.864 1.746 1.00 97.88 111 LEU A CA 1
ATOM 859 C C . LEU A 1 111 ? -8.031 -2.459 2.206 1.00 97.88 111 LEU A C 1
ATOM 861 O O . LEU A 1 111 ? -8.882 -1.642 2.543 1.00 97.88 111 LEU A O 1
ATOM 865 N N . VAL A 1 112 ? -6.742 -2.147 2.137 1.00 97.69 112 VAL A N 1
ATOM 866 C CA . VAL A 1 112 ? -6.188 -0.824 2.466 1.00 97.69 112 VAL A CA 1
ATOM 867 C C . VAL A 1 112 ? -6.296 0.128 1.271 1.00 97.69 112 VAL A C 1
ATOM 869 O O . VAL A 1 112 ? -6.592 1.313 1.433 1.00 97.69 112 VAL A O 1
ATOM 872 N N . GLY A 1 113 ? -6.108 -0.391 0.056 1.00 97.12 113 GLY A N 1
ATOM 873 C CA . GLY A 1 113 ? -6.197 0.391 -1.172 1.00 97.12 113 GLY A CA 1
ATOM 874 C C . GLY A 1 113 ? -5.872 -0.421 -2.420 1.00 97.12 113 GLY A C 1
ATOM 875 O O . GLY A 1 113 ? -5.879 -1.650 -2.425 1.00 97.12 113 GLY A O 1
ATOM 876 N N . THR A 1 114 ? -5.605 0.270 -3.518 1.00 97.12 114 THR A N 1
ATOM 877 C CA . THR A 1 114 ? -5.188 -0.319 -4.791 1.00 97.12 114 THR A CA 1
ATOM 878 C C . THR A 1 114 ? -4.098 0.547 -5.387 1.00 97.12 114 THR A C 1
ATOM 880 O O . THR A 1 114 ? -4.174 1.775 -5.339 1.00 97.12 114 THR A O 1
ATOM 883 N N . ILE A 1 115 ? -3.097 -0.098 -5.969 1.00 95.81 115 ILE A N 1
ATOM 884 C CA . ILE A 1 115 ? -2.054 0.549 -6.756 1.00 95.81 115 ILE A CA 1
ATOM 885 C C . ILE A 1 115 ? -2.245 0.214 -8.226 1.00 95.81 115 ILE A C 1
ATOM 887 O O . ILE A 1 115 ? -2.703 -0.872 -8.582 1.00 95.81 115 ILE A O 1
ATOM 891 N N . VAL A 1 116 ? -1.882 1.157 -9.079 1.00 94.00 116 VAL A N 1
ATOM 892 C CA . VAL A 1 116 ? -1.637 0.918 -10.493 1.00 94.00 116 VAL A CA 1
ATOM 893 C C . VAL A 1 116 ? -0.131 0.770 -10.661 1.00 94.00 116 VAL A C 1
ATOM 895 O O . VAL A 1 116 ? 0.628 1.670 -10.298 1.00 94.00 116 VAL A O 1
ATOM 898 N N . VAL A 1 117 ? 0.287 -0.377 -11.179 1.00 93.50 117 VAL A N 1
ATOM 899 C CA . VAL A 1 117 ? 1.677 -0.675 -11.516 1.00 93.50 117 VAL A CA 1
ATOM 900 C C . VAL A 1 117 ? 1.854 -0.415 -13.005 1.00 93.50 117 VAL A C 1
ATOM 902 O O . VAL A 1 117 ? 1.143 -0.994 -13.827 1.00 93.50 117 VAL A O 1
ATOM 905 N N . LEU A 1 118 ? 2.774 0.487 -13.333 1.00 92.62 118 LEU A N 1
ATOM 906 C CA . LEU A 1 118 ? 3.134 0.857 -14.699 1.00 92.62 118 LEU A CA 1
ATOM 907 C C . LEU A 1 118 ? 4.570 0.412 -14.947 1.00 92.62 118 LEU A C 1
ATOM 909 O O . LEU A 1 118 ? 5.439 0.722 -14.132 1.00 92.62 118 LEU A O 1
ATOM 913 N N . HIS A 1 119 ? 4.851 -0.274 -16.050 1.00 90.00 119 HIS A N 1
ATOM 914 C CA . HIS A 1 119 ? 6.242 -0.470 -16.451 1.00 90.00 119 HIS A CA 1
ATOM 915 C C . HIS A 1 119 ? 6.769 0.779 -17.144 1.00 90.00 119 HIS A C 1
ATOM 917 O O . HIS A 1 119 ? 6.036 1.467 -17.858 1.00 90.00 119 HIS A O 1
ATOM 923 N N . ALA A 1 120 ? 8.044 1.070 -16.912 1.00 87.19 120 ALA A N 1
ATOM 924 C CA . ALA A 1 120 ? 8.776 2.062 -17.669 1.00 87.19 120 ALA A CA 1
ATOM 925 C C . ALA A 1 120 ? 9.813 1.382 -18.566 1.00 87.19 120 ALA A C 1
ATOM 927 O O . 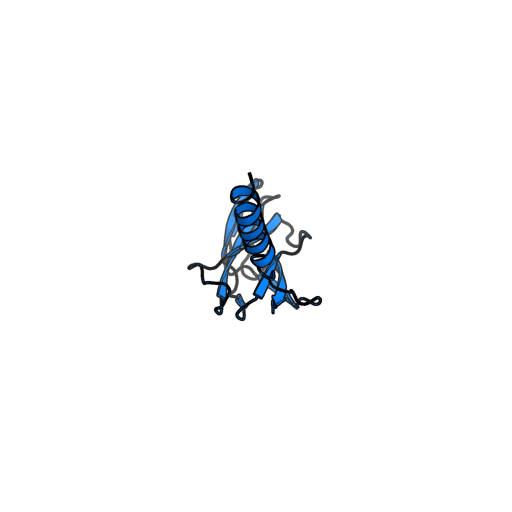ALA A 1 120 ? 10.545 0.491 -18.120 1.00 87.19 120 ALA A O 1
ATOM 928 N N . GLU A 1 121 ? 9.882 1.833 -19.813 1.00 72.88 121 GLU A N 1
ATOM 929 C CA . GLU A 1 121 ? 10.905 1.443 -20.788 1.00 72.88 121 GLU A CA 1
ATOM 930 C C . GLU A 1 121 ? 12.156 2.319 -20.634 1.00 72.88 121 GLU A C 1
ATOM 932 O O . GLU A 1 121 ? 12.010 3.565 -20.642 1.00 72.88 121 GLU A O 1
#

Sequence (121 aa):
MFRITGKIKEIEDKIEGKKQDGAKLEIVGQKVPVFAAETVEIKAGEIKPINISKICLPKKTVLMPSAYIQHKLGNMVSLGEETPVPFEHERCLEYAIFVAVKEGTIKEGELVGTIVVLHAE